Protein AF-A0A2D8KEY6-F1 (afdb_monomer_lite)

Structure (mmCIF, N/CA/C/O backbone):
data_AF-A0A2D8KEY6-F1
#
_entry.id   AF-A0A2D8KEY6-F1
#
loop_
_atom_site.group_PDB
_atom_site.id
_atom_site.type_symbol
_atom_site.label_atom_id
_atom_site.label_alt_id
_atom_site.label_comp_id
_atom_site.label_asym_id
_atom_site.label_entity_id
_atom_site.label_seq_id
_atom_site.pdbx_PDB_ins_code
_atom_site.Cartn_x
_atom_site.Cartn_y
_atom_site.Cartn_z
_atom_site.occupancy
_atom_site.B_iso_or_equiv
_atom_site.auth_seq_id
_atom_site.auth_comp_id
_atom_site.auth_asym_id
_atom_site.auth_atom_id
_atom_site.pdbx_PDB_model_num
ATOM 1 N N . MET A 1 1 ? -8.621 -4.765 -10.163 1.00 83.19 1 MET A N 1
ATOM 2 C CA . MET A 1 1 ? -7.202 -4.768 -9.740 1.00 83.19 1 MET A CA 1
ATOM 3 C C . MET A 1 1 ? -6.342 -5.711 -10.579 1.00 83.19 1 MET A C 1
ATOM 5 O O . MET A 1 1 ? -5.333 -5.244 -11.073 1.00 83.19 1 MET A O 1
ATOM 9 N N . ILE A 1 2 ? -6.748 -6.971 -10.809 1.00 91.69 2 ILE A N 1
ATOM 10 C CA . ILE A 1 2 ? -5.970 -7.958 -11.598 1.00 91.69 2 ILE A CA 1
ATOM 11 C C . ILE A 1 2 ? -5.506 -7.402 -12.951 1.00 91.69 2 ILE A C 1
ATOM 13 O O . ILE A 1 2 ? -4.313 -7.388 -13.218 1.00 91.69 2 ILE A O 1
ATOM 17 N N . LEU A 1 3 ? -6.432 -6.886 -13.768 1.00 93.75 3 LEU A N 1
ATOM 18 C CA . LEU A 1 3 ? -6.087 -6.346 -15.087 1.00 93.75 3 LEU A CA 1
ATOM 19 C C . LEU A 1 3 ? -5.123 -5.160 -15.002 1.00 93.75 3 LEU A C 1
ATOM 21 O O . LEU A 1 3 ? -4.207 -5.095 -15.804 1.00 93.75 3 LEU A O 1
ATOM 25 N N . MET A 1 4 ? -5.291 -4.268 -14.019 1.00 93.75 4 MET A N 1
ATOM 26 C CA . MET A 1 4 ? -4.398 -3.118 -13.829 1.00 93.75 4 MET A CA 1
ATOM 27 C C . MET A 1 4 ? -2.972 -3.566 -13.493 1.00 93.75 4 MET A C 1
ATOM 29 O O . MET A 1 4 ? -2.024 -3.057 -14.074 1.00 93.75 4 MET A O 1
ATOM 33 N N . VAL A 1 5 ? -2.820 -4.533 -12.583 1.00 91.50 5 VAL A N 1
ATOM 34 C CA . VAL A 1 5 ? -1.504 -5.102 -12.249 1.00 91.50 5 VAL A CA 1
ATOM 35 C C . VAL A 1 5 ? -0.896 -5.775 -13.477 1.00 91.50 5 VAL A C 1
ATOM 37 O O . VAL A 1 5 ? 0.255 -5.528 -13.799 1.00 91.50 5 VAL A O 1
ATOM 40 N N . TRP A 1 6 ? -1.691 -6.555 -14.206 1.00 92.94 6 TRP A N 1
ATOM 41 C CA . TRP A 1 6 ? -1.225 -7.286 -15.378 1.00 92.94 6 TRP A CA 1
ATOM 42 C C . TRP A 1 6 ? -0.749 -6.372 -16.516 1.00 92.94 6 TRP A C 1
ATOM 44 O O . TRP A 1 6 ? 0.344 -6.572 -17.037 1.00 92.94 6 TRP A O 1
ATOM 54 N N . VAL A 1 7 ? -1.526 -5.345 -16.883 1.00 92.88 7 VAL A N 1
ATOM 55 C CA . VAL A 1 7 ? -1.114 -4.407 -17.943 1.00 92.88 7 VAL A CA 1
ATOM 56 C C . VAL A 1 7 ? 0.077 -3.542 -17.529 1.00 92.88 7 VAL A C 1
ATOM 58 O O . VAL A 1 7 ? 0.841 -3.111 -18.390 1.00 92.88 7 VAL A O 1
ATOM 61 N N . ASN A 1 8 ? 0.268 -3.316 -16.224 1.00 91.06 8 ASN A N 1
ATOM 62 C CA . ASN A 1 8 ? 1.401 -2.561 -15.693 1.00 91.06 8 ASN A CA 1
ATOM 63 C C . ASN A 1 8 ? 2.739 -3.305 -15.834 1.00 91.06 8 ASN A C 1
ATOM 65 O O . ASN A 1 8 ? 3.781 -2.675 -15.740 1.00 91.06 8 ASN A O 1
ATOM 69 N N . ASP A 1 9 ? 2.743 -4.609 -16.112 1.00 89.88 9 ASP A N 1
ATOM 70 C CA . ASP A 1 9 ? 3.990 -5.347 -16.354 1.00 89.88 9 ASP A CA 1
ATOM 71 C C . ASP A 1 9 ? 4.432 -5.288 -17.828 1.00 89.88 9 ASP A C 1
ATOM 73 O O . ASP A 1 9 ? 5.583 -5.589 -18.156 1.00 89.88 9 ASP A O 1
ATOM 77 N N . PHE A 1 10 ? 3.555 -4.855 -18.743 1.00 90.56 10 PHE A N 1
ATOM 78 C CA . PHE A 1 10 ? 3.794 -4.916 -20.191 1.00 90.56 10 PHE A CA 1
ATOM 79 C C . PHE A 1 10 ? 4.978 -4.082 -20.683 1.00 90.56 10 PHE A C 1
ATOM 81 O O . PHE A 1 10 ? 5.544 -4.410 -21.726 1.00 90.56 10 PHE A O 1
ATOM 88 N N . TRP A 1 11 ? 5.379 -3.032 -19.962 1.00 82.81 11 TRP A N 1
ATOM 89 C CA . TRP A 1 11 ? 6.541 -2.217 -20.339 1.00 82.81 11 TRP A CA 1
ATOM 90 C C . TRP A 1 11 ? 7.876 -2.960 -20.166 1.00 82.81 11 TRP A C 1
ATOM 92 O O . TRP A 1 11 ? 8.846 -2.609 -20.832 1.00 82.81 11 TRP A O 1
ATOM 102 N N . THR A 1 12 ? 7.923 -4.004 -19.328 1.00 85.81 12 THR A N 1
ATOM 103 C CA . THR A 1 12 ? 9.124 -4.838 -19.122 1.00 85.81 12 THR A CA 1
ATOM 104 C C . THR A 1 12 ? 9.243 -5.984 -20.134 1.00 85.81 12 THR A C 1
ATOM 106 O O . THR A 1 12 ? 10.307 -6.589 -20.271 1.00 85.81 12 THR A O 1
ATOM 109 N N . LEU A 1 13 ? 8.159 -6.298 -20.856 1.00 88.56 13 LEU A N 1
ATOM 110 C CA . LEU A 1 13 ? 8.072 -7.456 -21.743 1.00 88.56 13 LEU A CA 1
ATOM 111 C C . LEU A 1 13 ? 8.384 -7.102 -23.202 1.00 88.56 13 LEU A C 1
ATOM 113 O O . LEU A 1 13 ? 7.817 -6.183 -23.801 1.00 88.56 13 LEU A O 1
ATOM 117 N N . ASN A 1 14 ? 9.224 -7.930 -23.820 1.00 85.25 14 ASN A N 1
ATOM 118 C CA . ASN A 1 14 ? 9.497 -7.885 -25.254 1.00 85.25 14 ASN A CA 1
ATOM 119 C C . ASN A 1 14 ? 8.538 -8.815 -26.019 1.00 85.25 14 ASN A C 1
ATOM 121 O O . ASN A 1 14 ? 8.081 -9.824 -25.489 1.00 85.25 14 ASN A O 1
ATOM 125 N N . SER A 1 15 ? 8.244 -8.484 -27.279 1.00 87.75 15 SER A N 1
ATOM 126 C CA . SER A 1 15 ? 7.481 -9.351 -28.200 1.00 87.75 15 SER A CA 1
ATOM 127 C C . SER A 1 15 ? 6.030 -9.685 -27.805 1.00 87.75 15 SER A C 1
ATOM 129 O O . SER A 1 15 ? 5.509 -10.725 -28.201 1.00 87.75 15 SER A O 1
ATOM 131 N N . ILE A 1 16 ? 5.338 -8.804 -27.074 1.00 91.50 16 ILE A N 1
ATOM 132 C CA . ILE A 1 16 ? 3.890 -8.940 -26.834 1.00 91.50 16 ILE A CA 1
ATOM 133 C C . ILE A 1 16 ? 3.059 -8.359 -27.995 1.00 91.50 16 ILE A C 1
ATOM 135 O O . ILE A 1 16 ? 3.503 -7.400 -28.639 1.00 91.50 16 ILE A O 1
ATOM 139 N N . PRO A 1 17 ? 1.850 -8.894 -28.259 1.00 92.00 17 PRO A N 1
ATOM 140 C CA . PRO A 1 17 ? 0.967 -8.382 -29.300 1.00 92.00 17 PRO A CA 1
ATOM 141 C C . PRO A 1 17 ? 0.724 -6.875 -29.184 1.00 92.00 17 PRO A C 1
ATOM 143 O O . PRO A 1 17 ? 0.431 -6.377 -28.095 1.00 92.00 17 PRO A O 1
ATOM 146 N N . LYS A 1 18 ? 0.776 -6.158 -30.319 1.00 89.38 18 LYS A N 1
ATOM 147 C CA . LYS A 1 18 ? 0.557 -4.699 -30.364 1.00 89.38 18 LYS A CA 1
ATOM 148 C C . LYS A 1 18 ? -0.753 -4.306 -29.681 1.00 89.38 18 LYS A C 1
ATOM 150 O O . LYS A 1 18 ? -0.786 -3.285 -29.007 1.00 89.38 18 LYS A O 1
ATOM 155 N N . TYR A 1 19 ? -1.792 -5.144 -29.782 1.00 91.31 19 TYR A N 1
ATOM 156 C CA . TYR A 1 19 ? -3.099 -4.772 -29.263 1.00 91.31 19 TYR A CA 1
ATOM 157 C C . TYR A 1 19 ? -3.179 -4.638 -27.735 1.00 91.31 19 TYR A C 1
ATOM 159 O O . TYR A 1 19 ? -4.056 -3.952 -27.211 1.00 91.31 19 TYR A O 1
ATOM 167 N N . LEU A 1 20 ? -2.250 -5.283 -27.024 1.00 92.19 20 LEU A N 1
ATOM 168 C CA . LEU A 1 20 ? -2.149 -5.215 -25.572 1.00 92.19 20 LEU A CA 1
ATOM 169 C C . LEU A 1 20 ? -1.430 -3.954 -25.086 1.00 92.19 20 LEU A C 1
ATOM 171 O O . LEU A 1 20 ? -1.627 -3.570 -23.943 1.00 92.19 20 LEU A O 1
ATOM 175 N N . LYS A 1 21 ? -0.602 -3.320 -25.924 1.00 89.88 21 LYS A N 1
ATOM 176 C CA . LYS A 1 21 ? 0.197 -2.141 -25.559 1.00 89.88 21 LYS A CA 1
ATOM 177 C C . LYS A 1 21 ? -0.600 -0.850 -25.707 1.00 89.88 21 LYS A C 1
ATOM 179 O O . LYS A 1 21 ? -1.605 -0.823 -26.409 1.00 89.88 21 LYS A O 1
ATOM 184 N N . HIS A 1 22 ? -0.092 0.212 -25.086 1.00 91.50 22 HIS A N 1
ATOM 185 C CA . HIS A 1 22 ? -0.537 1.582 -25.331 1.00 91.50 22 HIS A CA 1
ATOM 186 C C . HIS A 1 22 ? -0.353 1.981 -26.796 1.00 91.50 22 HIS A C 1
ATOM 188 O O . HIS A 1 22 ? 0.614 1.564 -27.445 1.00 91.50 22 HIS A O 1
ATOM 194 N N . ALA A 1 23 ? -1.263 2.815 -27.291 1.00 91.88 23 ALA A N 1
ATOM 195 C CA . ALA A 1 23 ? -1.089 3.505 -28.555 1.00 91.88 23 ALA A CA 1
ATOM 196 C C . ALA A 1 23 ? 0.157 4.394 -28.529 1.00 91.88 23 ALA A C 1
ATOM 198 O O . ALA A 1 23 ? 0.442 5.069 -27.537 1.00 91.88 23 ALA A O 1
ATOM 199 N N . ALA A 1 24 ? 0.916 4.387 -29.627 1.00 88.00 24 ALA A N 1
ATOM 200 C CA . ALA A 1 24 ? 2.008 5.334 -29.779 1.00 88.00 24 ALA A CA 1
ATOM 201 C C . ALA A 1 24 ? 1.454 6.732 -30.089 1.00 88.00 24 ALA A C 1
ATOM 203 O O . ALA A 1 24 ? 0.354 6.891 -30.621 1.00 88.00 24 ALA A O 1
ATOM 204 N N . ASN A 1 25 ? 2.239 7.760 -29.773 1.00 87.81 25 ASN A N 1
ATOM 205 C CA . ASN A 1 25 ? 1.852 9.142 -30.032 1.00 87.81 25 ASN A CA 1
ATOM 206 C C . ASN A 1 25 ? 1.538 9.353 -31.522 1.00 87.81 25 ASN A C 1
ATOM 208 O O . ASN A 1 25 ? 2.389 9.109 -32.376 1.00 87.81 25 ASN A O 1
ATOM 212 N N . GLY A 1 26 ? 0.334 9.846 -31.817 1.00 89.31 26 GLY A N 1
ATOM 213 C CA . GLY A 1 26 ? -0.110 10.142 -33.182 1.00 89.31 26 GLY A CA 1
ATOM 214 C C . GLY A 1 26 ? -0.611 8.936 -33.982 1.00 89.31 26 GLY A C 1
ATOM 215 O O . GLY A 1 26 ? -0.928 9.101 -35.157 1.00 89.31 26 GLY A O 1
ATOM 216 N N . GLU A 1 27 ? -0.706 7.745 -33.383 1.00 91.62 27 GLU A N 1
ATOM 217 C CA . GLU A 1 27 ? -1.401 6.619 -34.009 1.00 91.62 27 GLU A CA 1
ATOM 218 C C . GLU A 1 27 ? -2.919 6.732 -33.803 1.00 91.62 27 GLU A C 1
ATOM 220 O O . GLU A 1 27 ? -3.384 6.983 -32.692 1.00 91.62 27 GLU A O 1
ATOM 225 N N . ASP A 1 28 ? -3.696 6.485 -34.862 1.00 91.38 28 ASP A N 1
ATOM 226 C CA . ASP A 1 28 ? -5.144 6.252 -34.764 1.00 91.38 28 ASP A CA 1
ATOM 227 C C . ASP A 1 28 ? -5.388 4.827 -34.250 1.00 91.38 28 ASP A C 1
ATOM 229 O O . ASP A 1 28 ? -5.667 3.883 -34.994 1.00 91.38 28 ASP A O 1
ATOM 233 N N . TYR A 1 29 ? -5.106 4.644 -32.964 1.00 91.25 29 TYR A N 1
ATOM 234 C CA . TYR A 1 29 ? -5.104 3.352 -32.30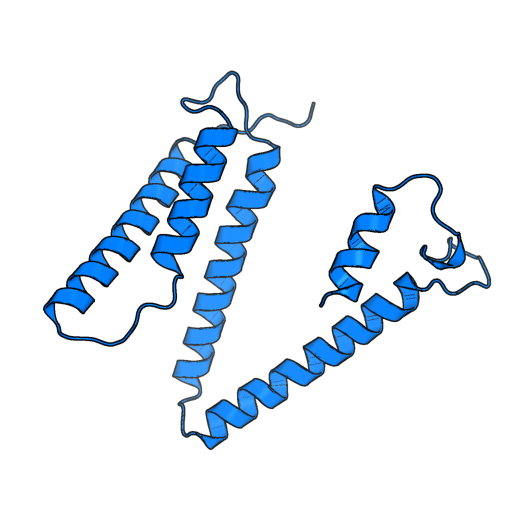5 1.00 91.25 29 TYR A CA 1
ATOM 235 C C . TYR A 1 29 ? -5.495 3.508 -30.836 1.00 91.25 29 TYR A C 1
ATOM 237 O O . TYR A 1 29 ? -5.211 4.525 -30.206 1.00 91.25 29 TYR A O 1
ATOM 245 N N . LEU A 1 30 ? -6.134 2.479 -30.278 1.00 91.38 30 LEU A N 1
ATOM 246 C CA . LEU A 1 30 ? -6.463 2.424 -28.861 1.00 91.38 30 LEU A CA 1
ATOM 247 C C . LEU A 1 30 ? -6.146 1.033 -28.319 1.00 91.38 30 LEU A C 1
ATOM 249 O O . LEU A 1 30 ? -6.762 0.032 -28.687 1.00 91.38 30 LEU A O 1
ATOM 253 N N . GLY A 1 31 ? -5.137 0.982 -27.460 1.00 92.00 31 GLY A N 1
ATOM 254 C CA . GLY A 1 31 ? -4.638 -0.218 -26.821 1.00 92.00 31 GLY A CA 1
ATOM 255 C C . GLY A 1 31 ? -5.550 -0.759 -25.740 1.00 92.00 31 GLY A C 1
ATOM 256 O O . GLY A 1 31 ? -6.285 -0.018 -25.090 1.00 92.00 31 GLY A O 1
ATOM 257 N N . PHE A 1 32 ? -5.435 -2.056 -25.454 1.00 93.19 32 PHE A N 1
ATOM 258 C CA . PHE A 1 32 ? -6.094 -2.638 -24.287 1.00 93.19 32 PHE A CA 1
ATOM 259 C C . PHE A 1 32 ? -5.704 -1.891 -22.999 1.00 93.19 32 PHE A C 1
ATOM 261 O O . PHE A 1 32 ? -6.580 -1.512 -22.221 1.00 93.19 32 PHE A O 1
ATOM 268 N N . SER A 1 33 ? -4.415 -1.588 -22.805 1.00 92.00 33 SER A N 1
ATOM 269 C CA . SER A 1 33 ? -3.944 -0.808 -21.651 1.00 92.00 33 SER A CA 1
ATOM 270 C C . SER A 1 33 ? -4.533 0.606 -21.573 1.00 92.00 33 SER A C 1
ATOM 272 O O . SER A 1 33 ? -4.769 1.092 -20.465 1.00 92.00 33 SER A O 1
ATOM 274 N N . ASP A 1 34 ? -4.827 1.241 -22.715 1.00 93.12 34 ASP A N 1
ATOM 275 C CA . ASP A 1 34 ? -5.432 2.583 -22.772 1.00 93.12 34 ASP A CA 1
ATOM 276 C C . ASP A 1 34 ? -6.872 2.589 -22.243 1.00 93.12 34 ASP A C 1
ATOM 278 O O . ASP A 1 34 ? -7.338 3.596 -21.718 1.00 93.12 34 ASP A O 1
ATOM 282 N N . VAL A 1 35 ? -7.568 1.450 -22.324 1.00 94.19 35 VAL A N 1
ATOM 283 C CA . VAL A 1 35 ? -8.901 1.249 -21.738 1.00 94.19 35 VAL A CA 1
ATOM 284 C C . VAL A 1 35 ? -8.789 0.958 -20.241 1.00 94.19 35 VAL A C 1
ATOM 286 O O . VAL A 1 35 ? -9.504 1.546 -19.429 1.00 94.19 35 VAL A O 1
ATOM 289 N N . ILE A 1 36 ? -7.895 0.048 -19.847 1.00 95.25 36 ILE A N 1
ATOM 290 C CA . ILE A 1 36 ? -7.851 -0.465 -18.471 1.00 95.25 36 ILE A CA 1
ATOM 291 C C . ILE A 1 36 ? -7.596 0.635 -17.438 1.00 95.25 36 ILE A C 1
ATOM 293 O O . ILE A 1 36 ? -8.252 0.633 -16.394 1.00 95.25 36 ILE A O 1
ATOM 297 N N . PHE A 1 37 ? -6.695 1.580 -17.711 1.00 90.31 37 PHE A N 1
ATOM 298 C CA . PHE A 1 37 ? -6.353 2.619 -16.738 1.00 90.31 37 PHE A CA 1
ATOM 299 C C . PHE A 1 37 ? -7.530 3.571 -16.418 1.00 90.31 37 PHE A C 1
ATOM 301 O O . PHE A 1 37 ? -7.876 3.693 -15.238 1.00 90.31 37 PHE A O 1
ATOM 308 N N . PRO A 1 38 ? -8.228 4.179 -17.401 1.00 94.25 38 PRO A N 1
ATOM 309 C CA . PRO A 1 38 ? -9.435 4.970 -17.143 1.00 94.25 38 PRO A CA 1
ATOM 310 C C . PRO A 1 38 ? -10.536 4.203 -16.407 1.00 94.25 38 PRO A C 1
ATOM 312 O O . PRO A 1 38 ? -11.109 4.718 -15.446 1.00 94.25 38 PRO A O 1
ATOM 315 N N . TRP A 1 39 ? -10.816 2.957 -16.804 1.00 94.94 39 TRP A N 1
ATOM 316 C CA . TRP A 1 39 ? -11.829 2.140 -16.127 1.00 94.94 39 TRP A CA 1
ATOM 317 C C . TRP A 1 39 ? -11.438 1.802 -14.691 1.00 94.94 39 TRP A C 1
ATOM 319 O O . TRP A 1 39 ? -12.294 1.779 -13.805 1.00 94.94 39 TRP A O 1
ATOM 329 N N . PHE A 1 40 ? -10.149 1.577 -14.438 1.00 94.44 40 PHE A N 1
ATOM 330 C CA . PHE A 1 40 ? -9.635 1.405 -13.088 1.00 94.44 40 PHE A CA 1
ATOM 331 C C . PHE A 1 40 ? -9.853 2.667 -12.245 1.00 94.44 40 PHE A C 1
ATOM 333 O O . PHE A 1 40 ? -10.395 2.556 -11.146 1.00 94.44 40 PHE A O 1
ATOM 340 N N . LEU A 1 41 ? -9.512 3.856 -12.758 1.00 94.19 41 LEU A N 1
ATOM 341 C CA . LEU A 1 41 ? -9.752 5.120 -12.051 1.00 94.19 41 LEU A CA 1
ATOM 342 C C . LEU A 1 41 ? -11.240 5.366 -11.790 1.00 94.19 41 LEU A C 1
ATOM 344 O O . LEU A 1 41 ? -11.595 5.802 -10.698 1.00 94.19 41 LEU A O 1
ATOM 348 N N . PHE A 1 42 ? -12.111 5.040 -12.745 1.00 95.06 42 PHE A N 1
ATOM 349 C CA . PHE A 1 42 ? -13.557 5.148 -12.569 1.00 95.06 42 PHE A CA 1
ATOM 350 C C . PHE A 1 42 ? -14.066 4.225 -11.453 1.00 95.06 42 PHE A C 1
ATOM 352 O O . PHE A 1 42 ? -14.737 4.677 -10.526 1.00 95.06 42 PHE A O 1
ATOM 359 N N . ALA A 1 43 ? -13.694 2.942 -11.486 1.00 94.81 43 ALA A N 1
ATOM 360 C CA . ALA A 1 43 ? -14.088 1.977 -10.462 1.00 94.81 43 ALA A CA 1
ATOM 361 C C . ALA A 1 43 ? -13.544 2.351 -9.070 1.00 94.81 43 ALA A C 1
ATOM 363 O O . ALA A 1 43 ? -14.281 2.302 -8.083 1.00 94.81 43 ALA A O 1
ATOM 364 N N . MET A 1 44 ? -12.276 2.770 -8.984 1.00 93.31 44 MET A N 1
ATOM 365 C CA . MET A 1 44 ? -11.672 3.245 -7.735 1.00 93.31 44 MET A CA 1
ATOM 366 C C . MET A 1 44 ? -12.354 4.520 -7.233 1.00 93.31 44 MET A C 1
ATOM 368 O O . MET A 1 44 ? -12.682 4.608 -6.050 1.00 93.31 44 MET A O 1
ATOM 372 N N . GLY A 1 45 ? -12.639 5.470 -8.124 1.00 94.19 45 GLY A N 1
ATOM 373 C CA . GLY A 1 45 ? -13.355 6.703 -7.812 1.00 94.19 45 GLY A CA 1
ATOM 374 C C . GLY A 1 45 ? -14.748 6.448 -7.243 1.00 94.19 45 GLY A C 1
ATOM 375 O O . GLY A 1 45 ? -15.102 7.062 -6.244 1.00 94.19 45 GLY A O 1
ATOM 376 N N . MET A 1 46 ? -15.501 5.493 -7.799 1.00 95.25 46 MET A N 1
ATOM 377 C CA . MET A 1 46 ? -16.806 5.087 -7.259 1.00 95.25 46 MET A CA 1
ATOM 378 C C . MET A 1 46 ? -16.698 4.355 -5.916 1.00 95.25 46 MET A C 1
ATOM 380 O O . MET A 1 46 ? -17.588 4.477 -5.080 1.00 95.25 46 MET A O 1
ATOM 384 N N . SER A 1 47 ? -15.616 3.611 -5.669 1.00 94.56 47 SER A N 1
ATOM 385 C CA . SER A 1 47 ? -15.460 2.859 -4.415 1.00 94.56 47 SER A CA 1
ATOM 386 C C . SER A 1 47 ? -15.347 3.759 -3.173 1.00 94.56 47 SER A C 1
ATOM 388 O O . SER A 1 47 ? -15.802 3.374 -2.097 1.00 94.56 47 SER A O 1
ATOM 390 N N . ILE A 1 48 ? -14.795 4.971 -3.319 1.00 92.31 48 ILE A N 1
ATOM 391 C CA . ILE A 1 48 ? -14.623 5.944 -2.230 1.00 92.31 48 ILE A CA 1
ATOM 392 C C . ILE A 1 48 ? -15.971 6.402 -1.638 1.00 92.31 48 ILE A C 1
ATOM 394 O O . ILE A 1 48 ? -16.172 6.179 -0.443 1.00 92.31 48 ILE A O 1
ATOM 398 N N . PRO A 1 49 ? -16.911 7.007 -2.395 1.00 93.56 49 PRO A N 1
ATOM 399 C CA . PRO A 1 49 ? -18.186 7.458 -1.842 1.00 93.56 49 PRO A CA 1
ATOM 400 C C . PRO A 1 49 ? -19.003 6.304 -1.256 1.00 93.56 49 PRO A C 1
ATOM 402 O O . PRO A 1 49 ? -19.556 6.470 -0.173 1.00 93.56 49 PRO A O 1
ATOM 405 N N . PHE A 1 50 ? -19.009 5.120 -1.882 1.00 93.62 50 PHE A N 1
ATOM 406 C CA . PHE A 1 50 ? -19.703 3.954 -1.322 1.00 93.62 50 PHE A CA 1
ATOM 407 C C . PHE A 1 50 ? -19.119 3.510 0.027 1.00 93.62 50 PHE A C 1
ATOM 409 O O . PHE A 1 50 ? -19.872 3.232 0.958 1.00 93.62 50 PHE A O 1
ATOM 416 N N . ALA A 1 51 ? -17.789 3.492 0.169 1.00 91.62 51 ALA A N 1
ATOM 417 C CA . ALA A 1 51 ? -17.138 3.151 1.435 1.00 91.62 51 ALA A CA 1
ATOM 418 C C . ALA A 1 51 ? -17.394 4.195 2.538 1.00 91.62 51 ALA A C 1
ATOM 420 O O . ALA A 1 51 ? -17.499 3.839 3.713 1.00 91.62 51 ALA A O 1
ATOM 421 N N . PHE A 1 52 ? -17.493 5.478 2.177 1.00 92.88 52 PHE A N 1
ATOM 422 C CA . PHE A 1 52 ? -17.866 6.544 3.110 1.00 92.88 52 PHE A CA 1
ATOM 423 C C . PHE A 1 52 ? -19.332 6.436 3.541 1.00 92.88 52 PHE A C 1
ATOM 425 O O . PHE A 1 52 ? -19.627 6.531 4.731 1.00 92.88 52 PHE A O 1
ATOM 432 N N . GLU A 1 53 ? -20.245 6.220 2.595 1.00 93.75 53 GLU A N 1
ATOM 433 C CA . GLU A 1 53 ? -21.679 6.129 2.866 1.00 93.75 53 GLU A CA 1
ATOM 434 C C . GLU A 1 53 ? -22.009 4.948 3.791 1.00 93.75 53 GLU A C 1
ATOM 436 O O . GLU A 1 53 ? -22.788 5.106 4.729 1.00 93.75 53 GLU A O 1
ATOM 441 N N . ASP A 1 54 ? -21.376 3.790 3.587 1.00 93.50 54 ASP A N 1
ATOM 442 C CA . ASP A 1 54 ? -21.551 2.603 4.435 1.00 93.50 54 ASP A CA 1
ATOM 443 C C . ASP A 1 54 ? -21.138 2.856 5.902 1.00 93.50 54 ASP A C 1
ATOM 445 O O . ASP A 1 54 ? -21.849 2.508 6.849 1.00 93.50 54 ASP A O 1
ATOM 449 N N . ARG A 1 55 ? -20.025 3.570 6.113 1.00 91.62 55 ARG A N 1
ATOM 450 C CA . ARG A 1 55 ? -19.544 3.955 7.454 1.00 91.62 55 ARG A CA 1
ATOM 451 C C . ARG A 1 55 ? -20.433 4.993 8.134 1.00 91.62 55 ARG A C 1
ATOM 453 O O . ARG A 1 55 ? -20.682 4.911 9.335 1.00 91.62 55 ARG A O 1
ATOM 460 N N . ILE A 1 56 ? -20.957 5.948 7.369 1.00 92.44 56 ILE A N 1
ATOM 461 C CA . ILE A 1 56 ? -21.903 6.941 7.893 1.00 92.44 56 ILE A CA 1
ATOM 462 C C . ILE A 1 56 ? -23.221 6.256 8.284 1.00 92.44 56 ILE A C 1
ATOM 464 O O . ILE A 1 56 ? -23.752 6.521 9.362 1.00 92.44 56 ILE A O 1
ATOM 468 N N . LYS A 1 57 ? -23.727 5.327 7.460 1.00 93.50 57 LYS A N 1
ATOM 469 C CA . LYS A 1 57 ? -24.946 4.547 7.750 1.00 93.50 57 LYS A CA 1
ATOM 470 C C . LYS A 1 57 ? -24.824 3.687 9.006 1.00 93.50 57 LYS A C 1
ATOM 472 O O . LYS A 1 57 ? -25.809 3.513 9.717 1.00 93.50 57 LYS A O 1
ATOM 477 N N . THR A 1 58 ? -23.632 3.177 9.303 1.00 91.56 58 THR A N 1
ATOM 478 C CA . THR A 1 58 ? -23.357 2.399 10.523 1.00 91.56 58 THR A CA 1
ATOM 479 C C . THR A 1 58 ? -23.141 3.268 11.772 1.00 91.56 58 THR A C 1
ATOM 481 O O . THR A 1 58 ? -22.926 2.731 12.858 1.00 91.56 58 THR A O 1
ATOM 484 N N . GLY A 1 59 ? -23.259 4.598 11.654 1.00 91.88 59 GLY A N 1
ATOM 485 C CA . GLY A 1 59 ? -23.164 5.544 12.770 1.00 91.88 59 GLY A CA 1
ATOM 486 C C . GLY A 1 59 ? -21.731 5.904 13.172 1.00 91.88 59 GLY A C 1
ATOM 487 O O . GLY A 1 59 ? -21.520 6.450 14.256 1.00 91.88 59 GLY A O 1
ATOM 488 N N . GLU A 1 60 ? -20.735 5.601 12.336 1.00 92.12 60 GLU A N 1
ATOM 489 C CA . GLU A 1 60 ? -19.341 5.953 12.604 1.00 92.12 60 GLU A CA 1
ATOM 490 C C . GLU A 1 60 ? -19.137 7.474 12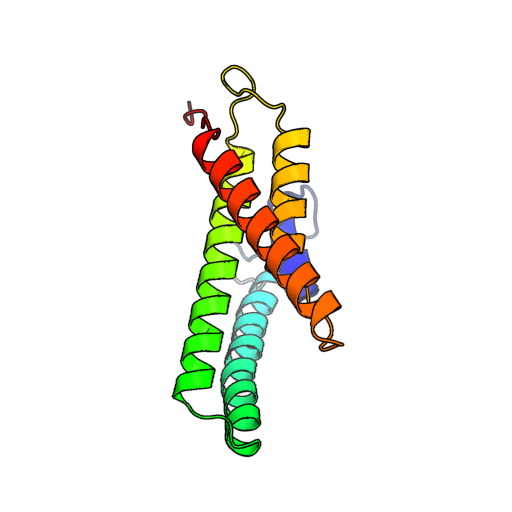.480 1.00 92.12 60 GLU A C 1
ATOM 492 O O . GLU A 1 60 ? -19.629 8.122 11.554 1.00 92.12 60 GLU A O 1
ATOM 497 N N . SER A 1 61 ? -18.407 8.077 13.425 1.00 93.50 61 SER A N 1
ATOM 498 C CA . SER A 1 61 ? -18.175 9.524 13.393 1.00 93.50 61 SER A CA 1
ATOM 499 C C . SER A 1 61 ? -17.248 9.912 12.235 1.00 93.50 61 SER A C 1
ATOM 501 O O . SER A 1 61 ? -16.260 9.225 11.963 1.00 93.50 61 SER A O 1
ATOM 503 N N . LEU A 1 62 ? -17.499 11.064 11.600 1.00 91.62 62 LEU A N 1
ATOM 504 C CA . LEU A 1 62 ? -16.643 11.578 10.521 1.00 91.62 62 LEU A CA 1
ATOM 505 C C . LEU A 1 62 ? -15.174 11.698 10.951 1.00 91.62 62 LEU A C 1
ATOM 507 O O . LEU A 1 62 ? -14.272 11.405 10.171 1.00 91.62 62 LEU A O 1
ATOM 511 N N . PHE A 1 63 ? -14.925 12.082 12.205 1.00 94.00 63 PHE A N 1
ATOM 512 C CA . PHE A 1 63 ? -13.575 12.187 12.755 1.00 94.00 63 PHE A CA 1
ATOM 513 C C . PHE A 1 63 ? -12.856 10.830 12.801 1.00 94.00 63 PHE A C 1
ATOM 515 O O . PHE A 1 63 ? -11.689 10.729 12.423 1.00 94.00 63 PHE A O 1
ATOM 522 N N . THR A 1 64 ? -13.561 9.768 13.203 1.00 93.31 64 THR A N 1
ATOM 523 C CA . THR A 1 64 ? -13.028 8.397 13.202 1.00 93.31 64 THR A CA 1
ATOM 524 C C . THR A 1 64 ? -12.678 7.940 11.787 1.00 93.31 64 THR A C 1
ATOM 526 O O . THR A 1 64 ? -11.600 7.381 11.580 1.00 93.31 64 THR A O 1
ATOM 529 N N . ILE A 1 65 ? -13.542 8.231 10.808 1.00 93.00 65 ILE A N 1
ATOM 530 C CA . ILE A 1 65 ? -13.308 7.908 9.394 1.00 93.00 65 ILE A CA 1
ATOM 531 C C . ILE A 1 65 ? -12.051 8.630 8.881 1.00 93.00 65 ILE A C 1
ATOM 533 O O . ILE A 1 65 ? -11.176 7.998 8.287 1.00 93.00 65 ILE A O 1
ATOM 537 N N . TRP A 1 66 ? -11.909 9.927 9.168 1.00 93.62 66 TRP A N 1
ATOM 538 C CA . TRP A 1 66 ? -10.734 10.715 8.779 1.00 93.62 66 TRP A CA 1
ATOM 539 C C . TRP A 1 66 ? -9.431 10.185 9.377 1.00 93.62 66 TRP A C 1
ATOM 541 O O . TRP A 1 66 ? -8.455 10.010 8.646 1.00 93.62 66 TRP A O 1
ATOM 551 N N . ILE A 1 67 ? -9.411 9.874 10.678 1.00 95.00 67 ILE A N 1
ATOM 552 C CA . ILE A 1 67 ? -8.243 9.254 11.322 1.00 95.00 67 ILE A CA 1
ATOM 553 C C . ILE A 1 67 ? -7.919 7.913 10.666 1.00 95.00 67 ILE A C 1
ATOM 555 O O . ILE A 1 67 ? -6.751 7.624 10.404 1.00 95.00 67 ILE A O 1
ATOM 559 N N . HIS A 1 68 ? -8.934 7.095 10.380 1.00 91.75 68 HIS A N 1
ATOM 560 C CA . HIS A 1 68 ? -8.734 5.801 9.740 1.00 91.75 68 HIS A CA 1
ATOM 561 C C . HIS A 1 68 ? -8.058 5.950 8.372 1.00 91.75 68 HIS A C 1
ATOM 563 O O . HIS A 1 68 ? -7.087 5.247 8.088 1.00 91.75 68 HIS A O 1
ATOM 569 N N . ILE A 1 69 ? -8.530 6.889 7.548 1.00 93.25 69 ILE A N 1
ATOM 570 C CA . ILE A 1 69 ? -7.951 7.181 6.232 1.00 93.25 69 ILE A CA 1
ATOM 571 C C . ILE A 1 69 ? -6.526 7.706 6.379 1.00 93.25 69 ILE A C 1
ATOM 573 O O . ILE A 1 69 ? -5.627 7.180 5.732 1.00 93.25 69 ILE A O 1
ATOM 577 N N . ALA A 1 70 ? -6.288 8.678 7.261 1.00 95.81 70 ALA A N 1
ATOM 578 C CA . ALA A 1 70 ? -4.958 9.243 7.476 1.00 95.81 70 ALA A CA 1
ATOM 579 C C . ALA A 1 70 ? -3.941 8.171 7.900 1.00 95.81 70 ALA A C 1
ATOM 581 O O . ALA A 1 70 ? -2.866 8.069 7.311 1.00 95.81 70 ALA A O 1
ATOM 582 N N . LEU A 1 71 ? -4.298 7.315 8.863 1.00 92.81 71 LEU A N 1
ATOM 583 C CA . LEU A 1 71 ? -3.441 6.215 9.313 1.00 92.81 71 LEU A CA 1
ATOM 584 C C . LEU A 1 71 ? -3.165 5.200 8.197 1.00 92.81 71 LEU A C 1
ATOM 586 O O . LEU A 1 71 ? -2.042 4.711 8.082 1.00 92.81 71 LEU A O 1
ATOM 590 N N . ARG A 1 72 ? -4.163 4.885 7.361 1.00 93.06 72 ARG A N 1
ATOM 591 C CA . ARG A 1 72 ? -3.992 3.999 6.198 1.00 93.06 72 ARG A CA 1
ATOM 592 C C . ARG A 1 72 ? -3.095 4.619 5.130 1.00 93.06 72 ARG A C 1
ATOM 594 O O . ARG A 1 72 ? -2.227 3.926 4.608 1.00 93.06 72 ARG A O 1
ATOM 601 N N . SER A 1 73 ? -3.264 5.903 4.839 1.00 95.12 73 SER A N 1
ATOM 602 C CA . SER A 1 73 ? -2.421 6.627 3.888 1.00 95.12 73 SER A CA 1
ATOM 603 C C . SER A 1 73 ? -0.972 6.673 4.362 1.00 95.12 73 SER A C 1
ATOM 605 O O . SER A 1 73 ? -0.077 6.332 3.597 1.00 95.12 73 SER A O 1
ATOM 607 N N . ILE A 1 74 ? -0.732 6.993 5.639 1.00 95.31 74 ILE A N 1
ATOM 608 C CA . ILE A 1 74 ? 0.613 6.959 6.234 1.00 95.31 74 ILE A CA 1
ATOM 609 C C . ILE A 1 74 ? 1.207 5.551 6.132 1.00 95.31 74 ILE A C 1
ATOM 611 O O . ILE A 1 74 ? 2.356 5.406 5.728 1.00 95.31 74 ILE A O 1
ATOM 615 N N . ALA A 1 75 ? 0.430 4.509 6.439 1.00 92.94 75 ALA A N 1
ATOM 616 C CA . ALA A 1 75 ? 0.887 3.127 6.318 1.00 92.94 75 ALA A CA 1
ATOM 617 C C . ALA A 1 75 ? 1.367 2.791 4.899 1.00 92.94 75 ALA A C 1
ATOM 619 O O . ALA A 1 75 ? 2.451 2.235 4.729 1.00 92.94 75 ALA A O 1
ATOM 620 N N . LEU A 1 76 ? 0.575 3.149 3.884 1.00 93.31 76 LEU A N 1
ATOM 621 C CA . LEU A 1 76 ? 0.916 2.920 2.480 1.00 93.31 76 LEU A CA 1
ATOM 622 C C . LEU A 1 76 ? 2.136 3.738 2.046 1.00 93.31 76 LEU A C 1
ATOM 624 O O . LEU A 1 76 ? 2.993 3.207 1.346 1.00 93.31 76 LEU A O 1
ATOM 628 N N . LEU A 1 77 ? 2.257 4.988 2.501 1.00 94.81 77 LEU A N 1
ATOM 629 C CA . LEU A 1 77 ? 3.424 5.828 2.227 1.00 94.81 77 LEU A CA 1
ATOM 630 C C . LEU A 1 77 ? 4.701 5.252 2.844 1.00 94.81 77 LEU A C 1
ATOM 632 O O . LEU A 1 77 ? 5.716 5.183 2.161 1.00 94.81 77 LEU A O 1
ATOM 636 N N . VAL A 1 78 ? 4.659 4.793 4.099 1.00 94.00 78 VAL A N 1
ATOM 637 C CA . VAL A 1 78 ? 5.818 4.153 4.742 1.00 94.00 78 VAL A CA 1
ATOM 638 C C . VAL A 1 78 ? 6.168 2.842 4.032 1.00 94.00 78 VAL A C 1
ATOM 640 O O . VAL A 1 78 ? 7.336 2.599 3.747 1.00 94.00 78 VAL A O 1
ATOM 643 N N . MET A 1 79 ? 5.180 2.014 3.677 1.00 93.75 79 MET A N 1
ATOM 644 C CA . MET A 1 79 ? 5.420 0.795 2.892 1.00 93.75 79 MET A CA 1
ATOM 645 C C . MET A 1 79 ? 6.068 1.088 1.534 1.00 93.75 79 MET A C 1
ATOM 647 O O . MET A 1 79 ? 7.011 0.394 1.150 1.00 93.75 79 MET A O 1
ATOM 651 N N . GLY A 1 80 ? 5.584 2.112 0.828 1.00 92.06 80 GLY A N 1
ATOM 652 C CA . GLY A 1 80 ? 6.142 2.558 -0.447 1.00 92.06 80 GLY A CA 1
ATOM 653 C C . GLY A 1 80 ? 7.560 3.105 -0.297 1.00 92.06 80 GLY A C 1
ATOM 654 O O . GLY A 1 80 ? 8.436 2.726 -1.068 1.00 92.06 80 GLY A O 1
ATOM 655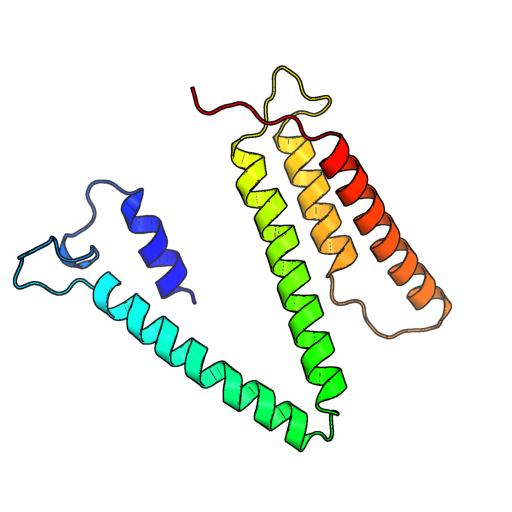 N N . LEU A 1 81 ? 7.811 3.917 0.736 1.00 91.94 81 LEU A N 1
ATOM 656 C CA . LEU A 1 81 ? 9.133 4.459 1.047 1.00 91.94 81 LEU A CA 1
ATOM 657 C C . LEU A 1 81 ? 10.164 3.336 1.181 1.00 91.94 81 LEU A C 1
ATOM 659 O O . LEU A 1 81 ? 11.205 3.392 0.539 1.00 91.94 81 LEU A O 1
ATOM 663 N N . PHE A 1 82 ? 9.875 2.297 1.960 1.00 92.19 82 PHE A N 1
ATOM 664 C CA . PHE A 1 82 ? 10.805 1.183 2.124 1.00 92.19 82 PHE A CA 1
ATOM 665 C C . PHE A 1 82 ? 10.957 0.361 0.840 1.00 92.19 82 PHE A C 1
ATOM 667 O O . PHE A 1 82 ? 12.078 0.204 0.367 1.00 92.19 82 PHE A O 1
ATOM 674 N N . HIS A 1 83 ? 9.867 -0.138 0.245 1.00 89.44 83 HIS A N 1
ATOM 675 C CA . HIS A 1 83 ? 9.973 -1.054 -0.899 1.00 89.44 83 HIS A CA 1
ATOM 676 C C . HIS A 1 83 ? 10.572 -0.404 -2.151 1.00 89.44 83 HIS A C 1
ATOM 678 O O . HIS A 1 83 ? 11.328 -1.065 -2.855 1.00 89.44 83 HIS A O 1
ATOM 684 N N . MET A 1 84 ? 10.304 0.880 -2.405 1.00 88.25 84 MET A N 1
ATOM 685 C CA . MET A 1 84 ? 10.918 1.588 -3.535 1.00 88.25 84 MET A CA 1
ATOM 686 C C . MET A 1 84 ? 12.401 1.879 -3.290 1.00 88.25 84 MET A C 1
ATOM 688 O O . MET A 1 84 ? 13.214 1.751 -4.198 1.00 88.25 84 MET A O 1
ATOM 692 N N . ASN A 1 85 ? 12.795 2.208 -2.055 1.00 88.81 85 ASN A N 1
ATOM 693 C CA . ASN A 1 85 ? 14.205 2.474 -1.747 1.00 88.81 85 ASN A CA 1
ATOM 694 C C . ASN A 1 85 ? 15.042 1.194 -1.575 1.00 88.81 85 ASN A C 1
ATOM 696 O O . ASN A 1 85 ? 16.259 1.238 -1.734 1.00 88.81 85 ASN A O 1
ATOM 700 N N . MET A 1 86 ? 14.421 0.041 -1.310 1.00 86.25 86 MET A N 1
ATOM 701 C CA . MET A 1 86 ? 15.109 -1.258 -1.265 1.00 86.25 86 MET A CA 1
ATOM 702 C C . MET A 1 86 ? 15.765 -1.637 -2.592 1.00 86.25 86 MET A C 1
ATOM 704 O O . MET A 1 86 ? 16.758 -2.368 -2.595 1.00 86.25 86 MET A O 1
ATOM 708 N N . GLU A 1 87 ? 15.242 -1.166 -3.725 1.00 81.19 87 GLU A N 1
ATOM 709 C CA . GLU A 1 87 ? 15.879 -1.399 -5.022 1.00 81.19 87 GLU A CA 1
ATOM 710 C C . GLU A 1 87 ? 17.284 -0.788 -5.063 1.00 81.19 87 GLU A C 1
ATOM 712 O O . GLU A 1 87 ? 18.222 -1.475 -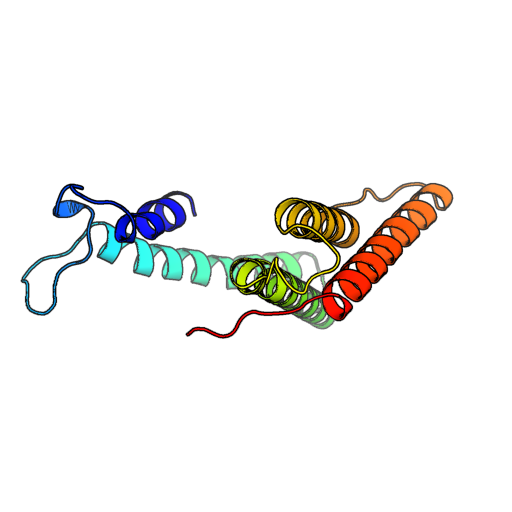5.472 1.00 81.19 87 GLU A O 1
ATOM 717 N N . MET A 1 88 ? 17.427 0.412 -4.491 1.00 81.12 88 MET A N 1
ATOM 718 C CA . MET A 1 88 ? 18.650 1.221 -4.397 1.00 81.12 88 MET A CA 1
ATOM 719 C C . MET A 1 88 ? 19.579 0.846 -3.231 1.00 81.12 88 MET A C 1
ATOM 721 O O . MET A 1 88 ? 20.533 1.569 -2.929 1.00 81.12 88 MET A O 1
ATOM 725 N N . TYR A 1 89 ? 19.302 -0.263 -2.543 1.00 82.06 89 TYR A N 1
ATOM 726 C CA . TYR A 1 89 ? 20.068 -0.694 -1.377 1.00 82.06 89 TYR A CA 1
ATOM 727 C C . TYR A 1 89 ? 21.518 -1.041 -1.745 1.00 82.06 89 TYR A C 1
ATOM 729 O O . TYR A 1 89 ? 21.761 -1.923 -2.574 1.00 82.06 89 TYR A O 1
ATOM 737 N N . ASN A 1 90 ? 22.486 -0.375 -1.108 1.00 79.19 90 ASN A N 1
ATOM 738 C CA . ASN A 1 90 ? 23.900 -0.622 -1.359 1.00 79.19 90 ASN A CA 1
ATOM 739 C C . ASN A 1 90 ? 24.390 -1.844 -0.573 1.00 79.19 90 ASN A C 1
ATOM 741 O O . ASN A 1 90 ? 24.408 -1.832 0.655 1.00 79.19 90 ASN A O 1
ATOM 745 N N . HIS A 1 91 ? 24.826 -2.888 -1.270 1.00 72.81 91 HIS A N 1
ATOM 746 C CA . HIS A 1 91 ? 25.370 -4.091 -0.641 1.00 72.81 91 HIS A CA 1
ATOM 747 C C . HIS A 1 91 ? 26.788 -3.917 -0.083 1.00 72.81 91 HIS A C 1
ATOM 749 O O . HIS A 1 91 ? 27.171 -4.676 0.802 1.00 72.81 91 HIS A O 1
ATOM 755 N N . ASP A 1 92 ? 27.548 -2.940 -0.581 1.00 69.94 92 ASP A N 1
ATOM 756 C CA . ASP A 1 92 ? 28.976 -2.798 -0.274 1.00 69.94 92 ASP A CA 1
ATOM 757 C C . ASP A 1 92 ? 29.213 -2.058 1.052 1.00 69.94 92 ASP A C 1
ATOM 759 O O . ASP A 1 92 ? 30.218 -2.272 1.726 1.00 69.94 92 ASP A O 1
ATOM 763 N N . THR A 1 93 ? 28.280 -1.184 1.440 1.00 73.69 93 THR A N 1
ATOM 764 C CA . THR A 1 93 ? 28.383 -0.330 2.637 1.00 73.69 93 THR A CA 1
ATOM 765 C C . THR A 1 93 ? 27.422 -0.722 3.753 1.00 73.69 93 THR A C 1
ATOM 767 O O . THR A 1 93 ? 27.522 -0.192 4.860 1.00 73.69 93 THR A O 1
ATOM 770 N N . SER A 1 94 ? 26.474 -1.620 3.481 1.00 76.31 94 SER A N 1
ATOM 771 C CA . SER A 1 94 ? 25.411 -1.938 4.429 1.00 76.31 94 SER A CA 1
ATOM 772 C C . SER A 1 94 ? 25.747 -3.115 5.337 1.00 76.31 94 SER A C 1
ATOM 774 O O . SER A 1 94 ? 26.354 -4.099 4.927 1.00 76.31 94 SER A O 1
ATOM 776 N N . PHE A 1 95 ? 25.264 -3.040 6.579 1.00 73.81 95 PHE A N 1
ATOM 777 C CA . PHE A 1 95 ? 25.438 -4.092 7.585 1.00 73.81 95 PHE A CA 1
ATOM 778 C C . PHE A 1 95 ? 24.744 -5.416 7.226 1.00 73.81 95 PHE A C 1
ATOM 780 O O . PHE A 1 95 ? 25.201 -6.479 7.643 1.00 73.81 95 PHE A O 1
ATOM 787 N N . PHE A 1 96 ? 23.639 -5.366 6.477 1.00 79.44 96 PHE A N 1
ATOM 788 C CA . PHE A 1 96 ? 22.860 -6.539 6.078 1.00 79.44 96 PHE A CA 1
ATOM 789 C C . PHE A 1 96 ? 22.939 -6.766 4.569 1.00 79.44 96 PHE A C 1
ATOM 791 O O . PHE A 1 96 ? 23.108 -5.833 3.790 1.00 79.44 96 PHE A O 1
ATOM 798 N N . THR A 1 97 ? 22.750 -8.011 4.130 1.00 87.00 97 THR A N 1
ATOM 799 C CA . THR A 1 97 ? 22.523 -8.286 2.707 1.00 87.00 97 THR A CA 1
ATOM 800 C C . THR A 1 97 ? 21.105 -7.853 2.315 1.00 87.00 97 THR A C 1
ATOM 802 O O . THR A 1 97 ? 20.171 -7.984 3.112 1.00 87.00 97 THR A O 1
ATOM 805 N N . LYS A 1 98 ? 20.903 -7.377 1.076 1.00 86.19 98 LYS A N 1
ATOM 806 C CA . LYS A 1 98 ? 19.576 -6.949 0.581 1.00 86.19 98 LYS A CA 1
ATOM 807 C C . LYS A 1 98 ? 18.461 -7.975 0.821 1.00 86.19 98 LYS A C 1
ATOM 809 O O . LYS A 1 98 ? 17.415 -7.556 1.305 1.00 86.19 98 LYS A O 1
ATOM 814 N N . PRO A 1 99 ? 18.632 -9.295 0.578 1.00 90.44 99 PRO A N 1
ATOM 815 C CA . PRO A 1 99 ? 17.559 -10.255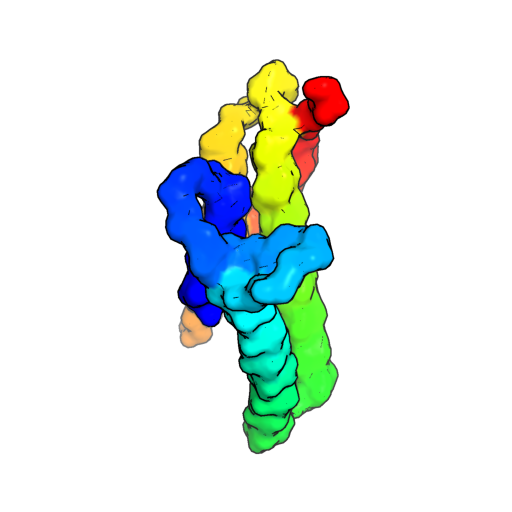 0.845 1.00 90.44 99 PRO A CA 1
ATOM 816 C C . PRO A 1 99 ? 17.137 -10.278 2.318 1.00 90.44 99 PRO A C 1
ATOM 818 O O . PRO A 1 99 ? 15.947 -10.302 2.615 1.00 90.44 99 PRO A O 1
ATOM 821 N N . ILE A 1 100 ? 18.100 -10.212 3.244 1.00 90.62 100 ILE A N 1
ATOM 822 C CA . ILE A 1 100 ? 17.829 -10.186 4.686 1.00 90.62 100 ILE A CA 1
ATOM 823 C C . ILE A 1 100 ? 17.115 -8.885 5.063 1.00 90.62 100 ILE A C 1
ATOM 825 O O . ILE A 1 100 ? 16.104 -8.923 5.762 1.00 90.62 100 ILE A O 1
ATOM 829 N N . TYR A 1 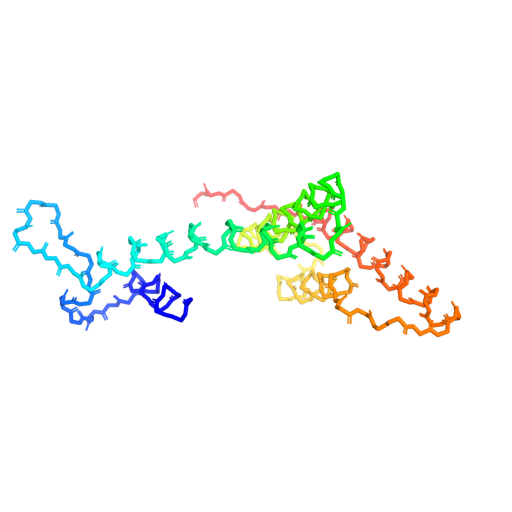101 ? 17.596 -7.749 4.553 1.00 90.69 101 TYR A N 1
ATOM 830 C CA . TYR A 1 101 ? 16.981 -6.441 4.780 1.00 90.69 101 TYR A CA 1
ATOM 831 C C . TYR A 1 101 ? 15.516 -6.401 4.323 1.00 90.69 101 TYR A C 1
ATOM 833 O O . TYR A 1 101 ? 14.641 -5.938 5.061 1.00 90.69 101 TYR A O 1
ATOM 841 N N . VAL A 1 102 ? 15.242 -6.935 3.127 1.00 91.69 102 VAL A N 1
ATOM 842 C CA . VAL A 1 102 ? 13.893 -7.026 2.556 1.00 91.69 102 VAL A CA 1
ATOM 843 C C . VAL A 1 102 ? 13.017 -7.927 3.422 1.00 91.69 102 VAL A C 1
ATOM 845 O O . VAL A 1 102 ? 11.976 -7.480 3.886 1.00 91.69 102 VAL A O 1
ATOM 848 N N . ILE A 1 103 ? 13.451 -9.155 3.730 1.00 93.69 103 ILE A N 1
ATOM 849 C CA . ILE A 1 103 ? 12.656 -10.109 4.524 1.00 93.69 103 ILE A CA 1
ATOM 850 C C . ILE A 1 103 ? 12.313 -9.540 5.906 1.00 93.69 103 ILE A C 1
ATOM 852 O O . ILE A 1 103 ? 11.162 -9.641 6.340 1.00 93.69 103 ILE A O 1
ATOM 856 N N . ILE A 1 104 ? 13.279 -8.926 6.595 1.00 93.62 104 ILE A N 1
ATOM 857 C CA . ILE A 1 104 ? 13.059 -8.347 7.926 1.00 93.62 104 ILE A CA 1
ATOM 858 C C . ILE A 1 104 ? 12.079 -7.172 7.848 1.00 93.62 104 ILE A C 1
ATOM 860 O O . ILE A 1 104 ? 11.116 -7.128 8.615 1.00 93.62 104 ILE A O 1
ATOM 864 N N . SER A 1 105 ? 12.280 -6.251 6.903 1.00 93.50 105 SER A N 1
ATOM 865 C CA . SER A 1 105 ? 11.403 -5.088 6.731 1.00 93.50 105 SER A CA 1
ATOM 866 C C . SER A 1 105 ? 9.980 -5.498 6.340 1.00 93.50 105 SER A C 1
ATOM 868 O O . SER A 1 105 ? 9.012 -5.029 6.937 1.00 93.50 105 SER A O 1
ATOM 870 N N . THR A 1 106 ? 9.829 -6.436 5.399 1.00 94.12 106 THR A N 1
ATOM 871 C CA . THR A 1 106 ? 8.527 -6.993 5.006 1.00 94.12 106 THR A CA 1
ATOM 872 C C . THR A 1 106 ? 7.839 -7.694 6.180 1.00 94.12 106 THR A C 1
ATOM 874 O O . THR A 1 106 ? 6.649 -7.480 6.413 1.00 94.12 106 THR A O 1
ATOM 877 N N . SER A 1 107 ? 8.578 -8.462 6.985 1.00 95.00 107 SER A N 1
ATOM 878 C CA . SER A 1 107 ? 8.037 -9.098 8.196 1.00 95.00 107 SER A CA 1
ATOM 879 C C . SER A 1 107 ? 7.556 -8.065 9.217 1.00 95.00 107 SER A C 1
ATOM 881 O O . SER A 1 107 ? 6.496 -8.233 9.822 1.00 95.00 107 SER A O 1
ATOM 883 N N . ALA A 1 108 ? 8.286 -6.960 9.377 1.00 95.00 108 ALA A N 1
ATOM 884 C CA . ALA A 1 108 ? 7.897 -5.874 10.265 1.00 95.00 108 ALA A CA 1
ATOM 885 C C . ALA A 1 108 ? 6.600 -5.179 9.811 1.00 95.00 108 ALA A C 1
ATOM 887 O O . ALA A 1 108 ? 5.751 -4.875 10.651 1.00 95.00 108 ALA A O 1
ATOM 888 N N . PHE A 1 109 ? 6.378 -5.012 8.500 1.00 94.56 109 PHE A N 1
ATOM 889 C CA . PHE A 1 109 ? 5.100 -4.510 7.977 1.00 94.56 109 PHE A CA 1
ATOM 890 C C . PHE A 1 109 ? 3.919 -5.403 8.363 1.00 94.56 109 PHE A C 1
ATOM 892 O O . PHE A 1 109 ? 2.892 -4.891 8.822 1.00 94.56 109 PHE A O 1
ATOM 899 N N . PHE A 1 110 ? 4.075 -6.727 8.251 1.00 93.25 110 PHE A N 1
ATOM 900 C CA . PHE A 1 110 ? 3.061 -7.666 8.728 1.00 93.25 110 PHE A CA 1
ATOM 901 C C . PHE A 1 110 ? 2.838 -7.524 10.237 1.00 93.25 110 PHE A C 1
ATOM 903 O O . PHE A 1 110 ? 1.697 -7.414 10.669 1.00 93.25 110 PHE A O 1
ATOM 910 N N . LEU A 1 111 ? 3.891 -7.432 11.053 1.00 93.12 111 LEU A N 1
ATOM 911 C CA . LEU A 1 111 ? 3.737 -7.276 12.504 1.00 93.12 111 LEU A CA 1
ATOM 912 C C . LEU A 1 111 ? 2.924 -6.030 12.897 1.00 93.12 111 LEU A C 1
ATOM 914 O O . LEU A 1 111 ? 2.092 -6.107 13.804 1.00 93.12 111 LEU A O 1
ATOM 918 N N . ILE A 1 112 ? 3.120 -4.902 12.211 1.00 92.56 112 ILE A N 1
ATOM 919 C CA . ILE A 1 112 ? 2.438 -3.638 12.524 1.00 92.56 112 ILE A CA 1
ATOM 920 C C . ILE A 1 112 ? 0.981 -3.653 12.042 1.00 92.56 112 ILE A C 1
ATOM 922 O O . ILE A 1 112 ? 0.069 -3.331 12.810 1.00 92.56 112 ILE A O 1
ATOM 926 N N . TRP A 1 113 ? 0.754 -4.022 10.778 1.00 91.06 113 TRP A N 1
ATOM 927 C CA . TRP A 1 113 ? -0.535 -3.834 10.099 1.00 91.06 113 TRP A CA 1
ATOM 928 C C . TRP A 1 113 ? -1.371 -5.106 9.927 1.00 91.06 113 TRP A C 1
ATOM 930 O O . TRP A 1 113 ? -2.426 -5.052 9.290 1.00 91.06 113 TRP A O 1
ATOM 940 N N . ASN A 1 114 ? -0.970 -6.232 10.525 1.00 89.69 114 ASN A N 1
ATOM 941 C CA . ASN A 1 114 ? -1.796 -7.437 10.544 1.00 89.69 114 ASN A CA 1
ATOM 942 C C . ASN A 1 114 ? -3.134 -7.217 11.283 1.00 89.69 114 ASN A C 1
ATOM 944 O O . ASN A 1 114 ? -3.242 -6.473 12.268 1.00 89.69 114 ASN A O 1
ATOM 948 N N . ALA A 1 115 ? -4.169 -7.904 10.799 1.00 86.00 115 ALA A N 1
ATOM 949 C CA . ALA A 1 115 ? -5.502 -7.903 11.381 1.00 86.00 115 ALA A CA 1
ATOM 950 C C . ALA A 1 115 ? -5.549 -8.840 12.599 1.00 86.00 115 ALA A C 1
ATOM 952 O O . ALA A 1 115 ? -5.914 -10.009 12.502 1.00 86.00 115 ALA A O 1
ATOM 953 N N . TYR A 1 116 ? -5.161 -8.320 13.764 1.00 86.50 116 TYR A N 1
ATOM 954 C CA . TYR A 1 116 ? -5.211 -9.074 15.016 1.00 86.50 116 TYR A CA 1
ATOM 955 C C . TYR A 1 116 ? -6.649 -9.194 15.559 1.00 86.50 116 TYR A C 1
ATOM 957 O O . TYR A 1 116 ? -7.363 -8.185 15.614 1.00 86.50 116 TYR A O 1
ATOM 965 N N . PRO A 1 117 ? -7.081 -10.390 16.001 1.00 83.81 117 PRO A N 1
ATOM 966 C CA . PRO A 1 117 ? -8.416 -10.593 16.554 1.00 83.81 117 PRO A CA 1
ATOM 967 C C . PRO A 1 117 ? -8.588 -9.888 17.908 1.00 83.81 117 PRO A C 1
ATOM 969 O O . PRO A 1 117 ? -7.658 -9.798 18.713 1.00 83.81 117 PRO A O 1
ATOM 972 N N . LYS A 1 118 ? -9.808 -9.416 18.192 1.00 78.88 118 LYS A N 1
ATOM 973 C CA . LYS A 1 118 ? -10.181 -8.905 19.520 1.00 78.88 118 LYS A CA 1
ATOM 974 C C . LYS A 1 118 ? -10.420 -10.099 20.454 1.00 78.88 118 LYS A C 1
ATOM 976 O O . LYS A 1 118 ? -11.366 -10.847 20.258 1.00 78.88 118 LYS A O 1
ATOM 981 N N . THR A 1 119 ? -9.556 -10.286 21.446 1.00 82.06 119 THR A N 1
ATOM 982 C CA . THR A 1 119 ? -9.558 -11.434 22.383 1.00 82.06 119 THR A CA 1
ATOM 983 C C . THR A 1 119 ? -9.298 -10.938 23.814 1.00 82.06 119 THR A C 1
ATOM 985 O O . THR A 1 119 ? -9.227 -9.730 24.028 1.00 82.06 119 THR A O 1
ATOM 988 N N . ASP A 1 120 ? -9.134 -11.827 24.796 1.00 79.38 120 ASP A N 1
ATOM 989 C CA . ASP A 1 120 ? -8.762 -11.486 26.177 1.00 79.38 120 ASP A CA 1
ATOM 990 C C . ASP A 1 120 ? -7.587 -10.504 26.325 1.00 79.38 120 ASP A C 1
ATOM 992 O O . ASP A 1 120 ? -6.647 -10.463 25.524 1.00 79.38 120 ASP A O 1
ATOM 996 N N . ARG A 1 121 ? -7.597 -9.750 27.433 1.00 75.25 121 ARG A N 1
ATOM 997 C CA . ARG A 1 121 ? -6.653 -8.656 27.727 1.00 75.25 121 ARG A CA 1
ATOM 998 C C . ARG A 1 121 ? -5.174 -9.066 27.664 1.00 75.25 121 ARG A C 1
ATOM 1000 O O . ARG A 1 121 ? -4.347 -8.278 27.213 1.00 75.25 121 ARG A O 1
ATOM 1007 N N . LYS A 1 122 ? -4.831 -10.300 28.055 1.00 76.12 122 LYS A N 1
ATOM 1008 C CA . LYS A 1 122 ? -3.454 -10.830 27.971 1.00 76.12 122 LYS A CA 1
ATOM 1009 C C . LYS A 1 122 ? -2.976 -10.952 26.520 1.00 76.12 122 LYS A C 1
ATOM 1011 O O . LYS A 1 122 ? -1.863 -10.544 26.200 1.00 76.12 122 LYS A O 1
ATOM 1016 N N . ASN A 1 123 ? -3.836 -11.454 25.642 1.00 82.94 123 ASN A N 1
ATOM 1017 C CA . ASN A 1 123 ? -3.526 -11.622 24.226 1.00 82.94 123 ASN A CA 1
ATOM 1018 C C . ASN A 1 123 ? -3.549 -10.273 23.480 1.00 82.94 123 ASN A C 1
ATOM 1020 O O . ASN A 1 123 ? -2.747 -10.065 22.575 1.00 82.94 123 ASN A O 1
ATOM 1024 N N . GLN A 1 124 ? -4.376 -9.310 23.910 1.00 84.81 124 GLN A N 1
ATOM 1025 C CA . GLN A 1 124 ? -4.317 -7.939 23.380 1.00 84.81 124 GLN A CA 1
ATOM 1026 C C . GLN A 1 124 ? -2.984 -7.246 23.693 1.00 84.81 124 GLN A C 1
ATOM 1028 O O . GLN A 1 124 ? -2.411 -6.596 22.819 1.00 84.81 124 GLN A O 1
ATOM 1033 N N . ASN A 1 125 ? -2.459 -7.413 24.912 1.00 86.75 125 ASN A N 1
ATOM 1034 C CA . ASN A 1 125 ? -1.142 -6.881 25.266 1.00 86.75 125 ASN A CA 1
ATOM 1035 C C . ASN A 1 125 ? -0.036 -7.507 24.409 1.00 86.75 125 ASN A C 1
ATOM 1037 O O . ASN A 1 125 ? 0.840 -6.786 23.939 1.00 86.75 125 ASN A O 1
ATOM 1041 N N . LEU A 1 126 ? -0.105 -8.819 24.152 1.00 88.12 126 LEU A N 1
ATOM 1042 C CA . LEU A 1 126 ? 0.826 -9.499 23.251 1.00 88.12 126 LEU A CA 1
ATOM 1043 C C . LEU A 1 126 ? 0.797 -8.872 21.849 1.00 88.12 126 LEU A C 1
ATOM 1045 O O . LEU A 1 126 ? 1.845 -8.500 21.333 1.00 88.12 126 LEU A O 1
ATOM 1049 N N . PHE A 1 127 ? -0.382 -8.671 21.256 1.00 90.19 127 PHE A N 1
ATOM 1050 C CA . PHE A 1 127 ? -0.492 -8.048 19.930 1.00 90.19 127 PHE A CA 1
ATOM 1051 C C . PHE A 1 127 ? 0.038 -6.611 19.893 1.00 90.19 127 PHE A C 1
ATOM 1053 O O . PHE A 1 127 ? 0.664 -6.213 18.912 1.00 90.19 127 PHE A O 1
ATOM 1060 N N . ASN A 1 128 ? -0.143 -5.839 20.967 1.00 88.56 128 ASN A N 1
ATOM 1061 C CA . ASN A 1 128 ? 0.451 -4.506 21.069 1.00 88.56 128 ASN A CA 1
ATOM 1062 C C . ASN A 1 128 ? 1.984 -4.560 21.138 1.00 88.56 128 ASN A C 1
ATOM 1064 O O . ASN A 1 128 ? 2.642 -3.739 20.501 1.00 88.56 128 ASN A O 1
ATOM 1068 N N . VAL A 1 129 ? 2.554 -5.545 21.842 1.00 92.75 129 VAL A N 1
ATOM 1069 C CA . VAL A 1 129 ? 4.007 -5.781 21.856 1.00 92.75 129 VAL A CA 1
ATOM 1070 C C . VAL A 1 129 ? 4.512 -6.175 20.466 1.00 92.75 129 VAL A C 1
ATOM 1072 O O . VAL A 1 129 ? 5.532 -5.639 20.044 1.00 92.75 129 VAL A O 1
ATOM 1075 N N . LEU A 1 130 ? 3.794 -7.030 19.724 1.00 92.69 130 LEU A N 1
ATOM 1076 C CA . LEU A 1 130 ? 4.149 -7.375 18.337 1.00 92.69 130 LEU A CA 1
ATOM 1077 C C . LEU A 1 130 ? 4.131 -6.150 17.411 1.00 92.69 130 LEU A C 1
ATOM 1079 O O . LEU A 1 130 ? 5.026 -5.978 16.588 1.00 92.69 130 LEU A O 1
ATOM 1083 N N . ARG A 1 131 ? 3.130 -5.272 17.543 1.00 93.38 131 ARG A N 1
ATOM 1084 C CA . ARG A 1 131 ? 3.087 -4.028 16.761 1.00 93.38 131 ARG A CA 1
ATOM 1085 C C . ARG A 1 131 ? 4.262 -3.118 17.100 1.00 93.38 131 ARG A C 1
ATOM 1087 O O . ARG A 1 131 ? 4.903 -2.595 16.194 1.00 93.38 131 ARG A O 1
ATOM 1094 N N . LEU A 1 132 ? 4.557 -2.949 18.391 1.00 94.56 132 LEU A N 1
ATOM 1095 C CA . LEU A 1 132 ? 5.661 -2.108 18.849 1.00 94.56 132 LEU A CA 1
ATOM 1096 C C . LEU A 1 132 ? 7.015 -2.659 18.391 1.00 94.56 132 LEU A C 1
ATOM 1098 O O . LEU A 1 132 ? 7.849 -1.891 17.919 1.00 94.56 132 LEU A O 1
ATOM 1102 N N . SER A 1 133 ? 7.225 -3.976 18.474 1.00 95.88 133 SER A N 1
ATOM 1103 C CA . SER A 1 133 ? 8.453 -4.598 17.979 1.00 95.88 133 SER A CA 1
ATOM 1104 C C . SER A 1 133 ? 8.602 -4.411 16.470 1.00 95.88 133 SER A C 1
ATOM 1106 O O . SER A 1 133 ? 9.687 -4.061 16.020 1.00 95.88 133 SER A O 1
ATOM 1108 N N . GLY A 1 134 ? 7.517 -4.531 15.698 1.00 94.81 134 GLY A N 1
ATOM 1109 C CA . GLY A 1 134 ? 7.516 -4.210 14.270 1.00 94.81 134 GLY A CA 1
ATOM 1110 C C . GLY A 1 134 ? 7.948 -2.765 13.987 1.00 94.81 134 GLY A C 1
ATOM 1111 O O . GLY A 1 134 ? 8.798 -2.540 13.127 1.00 94.81 134 GLY A O 1
ATOM 1112 N N . VAL A 1 135 ? 7.434 -1.787 14.744 1.00 95.19 135 VAL A N 1
ATOM 1113 C CA . VAL A 1 135 ? 7.841 -0.373 14.611 1.00 95.19 135 VAL A CA 1
ATOM 1114 C C . VAL A 1 135 ? 9.326 -0.186 14.928 1.00 95.19 135 VAL A C 1
ATOM 1116 O O . VAL A 1 135 ? 10.028 0.486 14.174 1.00 95.19 135 VAL A O 1
ATOM 1119 N N . LEU A 1 136 ? 9.822 -0.798 16.007 1.00 96.19 136 LEU A N 1
ATOM 1120 C CA . LEU A 1 136 ? 11.237 -0.726 16.386 1.00 96.19 136 LEU A CA 1
ATOM 1121 C C . LEU A 1 136 ? 12.147 -1.359 15.326 1.00 96.19 136 LEU A C 1
ATOM 1123 O O . LEU A 1 136 ? 13.195 -0.798 15.012 1.00 96.19 136 LEU A O 1
ATOM 1127 N N . ILE A 1 137 ? 11.733 -2.487 14.740 1.00 94.62 137 ILE A N 1
ATOM 1128 C CA . ILE A 1 137 ? 12.461 -3.139 13.647 1.00 94.62 137 ILE A CA 1
ATOM 1129 C C . ILE A 1 137 ? 12.527 -2.215 12.429 1.00 94.62 137 ILE A C 1
ATOM 1131 O O . ILE A 1 137 ? 13.621 -1.988 11.920 1.00 94.62 137 ILE A O 1
ATOM 1135 N N . LEU A 1 138 ? 11.401 -1.642 11.981 1.00 94.25 138 LEU A N 1
ATOM 1136 C CA . LEU A 1 138 ? 11.410 -0.708 10.847 1.00 94.25 138 LEU A CA 1
ATOM 1137 C C . LEU A 1 138 ? 12.278 0.518 11.129 1.00 94.25 138 LEU A C 1
ATOM 1139 O O . LEU A 1 138 ? 13.029 0.939 10.255 1.00 94.25 138 LEU A O 1
ATOM 1143 N N . MET A 1 139 ? 12.226 1.068 12.342 1.00 94.56 139 MET A N 1
ATOM 1144 C CA . MET A 1 139 ? 13.071 2.199 12.724 1.00 94.56 139 MET A CA 1
ATOM 1145 C C . MET A 1 139 ? 14.561 1.833 12.672 1.00 94.56 139 MET A C 1
ATOM 1147 O O . MET A 1 139 ? 15.356 2.590 12.122 1.00 94.56 139 MET A O 1
ATOM 1151 N N . GLY A 1 140 ? 14.940 0.650 13.162 1.00 91.75 140 GLY A N 1
ATOM 1152 C CA . GLY A 1 140 ? 16.308 0.141 13.040 1.00 91.75 140 GLY A CA 1
ATOM 1153 C C . GLY A 1 140 ? 16.740 -0.065 11.584 1.00 91.75 140 GLY A C 1
ATOM 1154 O O . GLY A 1 140 ? 17.838 0.336 11.203 1.00 91.75 140 GLY A O 1
ATOM 1155 N N . MET A 1 141 ? 15.862 -0.626 10.746 1.00 90.56 141 MET A N 1
ATOM 1156 C CA . MET A 1 141 ? 16.118 -0.817 9.311 1.00 90.56 141 MET A CA 1
ATOM 1157 C C . MET A 1 141 ? 16.236 0.513 8.561 1.00 90.56 141 MET A C 1
ATOM 1159 O O . MET A 1 141 ? 17.036 0.623 7.634 1.00 90.56 141 MET A O 1
ATOM 1163 N N . PHE A 1 142 ? 15.475 1.531 8.962 1.00 91.06 142 PHE A N 1
ATOM 1164 C CA . PHE A 1 142 ? 15.584 2.875 8.403 1.00 91.06 142 PHE A CA 1
ATOM 1165 C C . PHE A 1 142 ? 16.944 3.503 8.722 1.00 91.06 142 PHE A C 1
ATOM 1167 O O . PHE A 1 142 ? 17.613 4.006 7.829 1.00 91.06 142 PHE A O 1
ATOM 1174 N N . LEU A 1 143 ? 17.386 3.426 9.980 1.00 89.12 143 LEU A N 1
ATOM 1175 C CA . LEU A 1 143 ? 18.674 3.985 10.406 1.00 89.12 143 LEU A CA 1
ATOM 1176 C C . LEU A 1 143 ? 19.876 3.242 9.808 1.00 89.12 143 LEU A C 1
ATOM 1178 O O . LEU A 1 143 ? 20.919 3.844 9.580 1.00 89.12 143 LEU A O 1
ATOM 1182 N N . SER A 1 144 ? 19.734 1.942 9.544 1.00 85.75 144 SER A N 1
ATOM 1183 C CA . SER A 1 144 ? 20.771 1.130 8.900 1.00 85.75 144 SER A CA 1
ATOM 1184 C C . SER A 1 144 ? 20.815 1.293 7.374 1.00 85.75 144 SER A C 1
ATOM 1186 O O . SER A 1 144 ? 21.679 0.690 6.733 1.00 85.75 144 SER A O 1
ATOM 1188 N N . PHE A 1 145 ? 19.873 2.019 6.770 1.00 85.38 145 PHE A N 1
ATOM 1189 C CA . PHE A 1 145 ? 19.781 2.136 5.320 1.00 85.38 145 PHE A CA 1
ATOM 1190 C C . PHE A 1 145 ? 20.930 2.984 4.757 1.00 85.38 145 PHE A C 1
ATOM 1192 O O . PHE A 1 145 ? 21.099 4.147 5.119 1.00 85.38 145 PHE A O 1
ATOM 1199 N N . SER A 1 146 ? 21.689 2.408 3.824 1.00 81.19 146 SER A N 1
ATOM 1200 C CA . SER A 1 146 ? 22.680 3.113 3.011 1.00 81.19 146 SER A CA 1
ATOM 1201 C C . SER A 1 146 ? 22.306 2.946 1.538 1.00 81.19 146 SER A C 1
ATOM 1203 O O . SER A 1 146 ? 22.321 1.837 0.998 1.00 81.19 146 SER A O 1
ATOM 1205 N N . GLY A 1 147 ? 21.903 4.044 0.899 1.00 78.25 147 GLY A N 1
ATOM 1206 C CA . GLY A 1 147 ? 21.549 4.059 -0.519 1.00 78.25 147 GLY A CA 1
ATOM 1207 C C . GLY A 1 147 ? 22.782 4.204 -1.409 1.00 78.25 147 GLY A C 1
ATOM 1208 O O . GLY A 1 147 ? 23.740 4.886 -1.044 1.00 78.25 147 GLY A O 1
ATOM 1209 N N . LYS A 1 148 ? 22.756 3.584 -2.591 1.00 73.06 148 LYS A N 1
ATOM 1210 C CA . LYS A 1 148 ? 23.725 3.864 -3.661 1.00 73.06 148 LYS A CA 1
ATOM 1211 C C . LYS A 1 148 ? 23.196 5.018 -4.522 1.00 73.06 148 LYS A C 1
ATOM 1213 O O . LYS A 1 148 ? 21.998 5.079 -4.783 1.00 73.06 148 LYS A O 1
ATOM 1218 N N . SER A 1 149 ? 24.063 5.944 -4.938 1.00 66.38 149 SER A N 1
ATOM 1219 C CA . SER A 1 149 ? 23.692 6.965 -5.931 1.00 66.38 149 SER A CA 1
ATOM 1220 C C . SER A 1 149 ? 23.442 6.300 -7.287 1.00 66.38 149 SER A C 1
ATOM 1222 O O . SER A 1 149 ? 24.120 5.325 -7.613 1.00 66.38 149 SER A O 1
ATOM 1224 N N . TYR A 1 150 ? 22.498 6.835 -8.067 1.00 58.34 150 TYR A N 1
ATOM 1225 C CA . TYR A 1 150 ? 22.417 6.567 -9.503 1.00 58.34 150 TYR A CA 1
ATOM 1226 C C . TYR A 1 150 ? 23.645 7.216 -10.162 1.00 58.34 150 TYR A C 1
ATOM 1228 O O . TYR A 1 150 ? 23.614 8.404 -10.476 1.00 58.34 150 TYR A O 1
ATOM 1236 N N . GLU A 1 151 ? 24.749 6.481 -10.270 1.00 49.31 151 GLU A N 1
ATOM 1237 C CA . GLU A 1 151 ? 25.721 6.705 -11.350 1.00 49.31 151 GLU A CA 1
ATOM 1238 C C . GLU A 1 151 ? 25.370 5.797 -12.527 1.00 49.31 151 GLU A C 1
ATOM 1240 O O . GLU A 1 151 ? 25.075 4.603 -12.275 1.00 49.31 151 GLU A O 1
#

Secondary structure (DSSP, 8-state):
-HHHHHHHTGGG-SS--GGGSPPPTT-S---HHHHHHHHHHHHHHHHHHHHHHHHHHTT--HHHHHHHHHHHHHHHHHHHHHHHHHHTB-TTT-SS-HHHHHHHHHHHHHHHHS------HHHHHHHHHHHHHHHHHHHHHHHT--BPP--

pLDDT: mean 89.3, std 7.17, range [49.31, 96.19]

Foldseek 3Di:
DVLLVVLVCVVVDDDDDPQQDQDDPPDPDGHPNNVVVVVVCVVVVVVVVVVVVVCVVVVHDPVNVVVVVVVVVVLVVLVCVVVVQLVQFDCVQFPDHSVVLVVQLVVLSCLQPPDDDDDDPVVVVVSVVSNVVSVVSSVVSVVRGDGDDDD

Sequence (151 aa):
MILMVWVNDFWTLNSIPKYLKHAANGEDYLGFSDVIFPWFLFAMGMSIPFAFEDRIKTGESLFTIWIHIALRSIALLVMGLFHMNMEMYNHDTSFFTKPIYVIISTSAFFLIWNAYPKTDRKNQNLFNVLRLSGVLILMGMFLSFSGKSYE

Radius of gyration: 21.1 Å; chains: 1; bounding box: 54×24×63 Å